Protein AF-A0A383CSM1-F1 (afdb_monomer)

Organism: NCBI:txid408172

Secondary structure (DSSP, 8-state):
---PSS---EEEE-TTT--EEEEE-------SGGGG-SSPPPHHHHHHHGGGGGG--STTS----SSS--GGGS---EE-TTSSEEEEEE-TTSS-EEEEEE--

Sequence (104 aa):
CDTVHPDIGLRLVDVETGNHVHICYPKSSCGGSQWEKDRYALAKDWAAAQKDRDRSLSWMEMKVDTVYGPQWSHPHPSFSPDEKMVVYTSDVSGHPQVYVAVIP

Nearest PDB structures (foldseek):
  3c5m-assembly2_B  TM=7.549E-01  e=2.006E-02  Vibrio parahaemolyticus RIMD 2210633
  3c5m-assembly3_C  TM=7.036E-01  e=1.760E-02  Vibrio parahaemolyticus RIMD 2210633
  1txd-assembly1_A  TM=5.109E-01  e=1.723E+00  Homo sapiens
  5c8q-assembly1_B  TM=4.262E-01  e=2.097E+00  Pyricularia oryzae

Foldseek 3Di:
DAAAPPQPADWDADPPPRDIDHFDRLQQPQQAPQRNDRDDDDPVLVVVQVVPQVPDPDPPDDRAHRHRGHPLSHFPWDADPVRQKIWTWHCNVVGIDIDMTGDD

InterPro domains:
  IPR015943 WD40/YVTN repeat-like-containing domain superfamily [G3DSA:2.130.10.10] (3-104)
  IPR027946 Oligogalacturonate lyase domain [PF14583] (58-104)

Radius of gyration: 15.99 Å; Cα contacts (8 Å, |Δi|>4): 172; chains: 1; bounding box: 36×30×44 Å

pLDDT: mean 87.09, std 12.21, range [47.19, 98.25]

Mean predicted aligned error: 5.59 Å

Solvent-accessible surface area (backbone atoms only — not comparable to full-atom values): 6319 Å² total; per-residue (Å²): 130,80,68,55,46,72,87,68,41,44,63,52,67,42,85,90,80,66,49,71,46,78,54,48,70,63,63,36,73,30,68,17,70,42,63,83,37,84,59,81,87,48,75,68,51,53,61,60,41,50,75,66,62,79,73,64,91,45,93,84,54,77,82,67,44,45,42,72,16,41,75,68,23,40,32,75,73,44,71,42,98,83,66,50,32,35,40,30,30,20,24,64,84,80,48,67,43,83,47,76,45,62,54,130

Structure (mmCIF, N/CA/C/O backbone):
data_AF-A0A383CSM1-F1
#
_entry.id   AF-A0A383CSM1-F1
#
loop_
_atom_site.group_PDB
_atom_site.id
_atom_site.type_symbol
_atom_site.label_atom_id
_atom_site.label_alt_id
_atom_site.label_comp_id
_atom_site.label_asym_id
_atom_site.label_entity_id
_atom_site.label_seq_id
_atom_site.pdbx_PDB_ins_code
_atom_site.Cartn_x
_atom_site.Cartn_y
_atom_site.Cartn_z
_atom_site.occupancy
_atom_site.B_iso_or_equiv
_atom_site.auth_seq_id
_atom_site.auth_comp_id
_atom_site.auth_asym_id
_atom_site.auth_atom_id
_atom_site.pdbx_PDB_model_num
ATOM 1 N N . CYS A 1 1 ? 9.072 -0.267 3.713 1.00 47.19 1 CYS A N 1
ATOM 2 C CA . CYS A 1 1 ? 8.736 -1.207 2.624 1.00 47.19 1 CYS A CA 1
ATOM 3 C C . CYS A 1 1 ? 7.314 -1.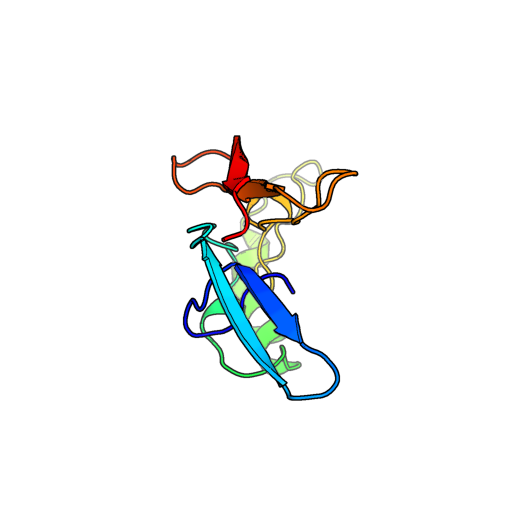621 2.908 1.00 47.19 1 CYS A C 1
ATOM 5 O O . CYS A 1 1 ? 7.108 -2.313 3.899 1.00 47.19 1 CYS A O 1
ATOM 7 N N . ASP A 1 2 ? 6.351 -1.096 2.161 1.00 60.75 2 ASP A N 1
ATOM 8 C CA . ASP A 1 2 ? 5.014 -0.928 2.739 1.00 60.75 2 ASP A CA 1
ATOM 9 C C . ASP A 1 2 ? 4.061 -2.095 2.433 1.00 60.75 2 ASP A C 1
ATOM 11 O O . ASP A 1 2 ? 2.982 -2.163 3.014 1.00 60.75 2 ASP A O 1
ATOM 15 N N . THR A 1 3 ? 4.479 -3.052 1.596 1.00 64.31 3 THR A N 1
ATOM 16 C CA . THR A 1 3 ? 3.814 -4.350 1.372 1.00 64.31 3 THR A CA 1
ATOM 17 C C . THR A 1 3 ? 4.851 -5.478 1.211 1.00 64.31 3 THR A C 1
ATOM 19 O O . THR A 1 3 ? 6.027 -5.223 0.942 1.00 64.31 3 THR A O 1
ATOM 22 N N . VAL A 1 4 ? 4.450 -6.738 1.437 1.00 72.25 4 VAL A N 1
ATOM 23 C CA . VAL A 1 4 ? 5.298 -7.943 1.255 1.00 72.25 4 VAL A CA 1
ATOM 24 C C . VAL A 1 4 ? 4.908 -8.667 -0.038 1.00 72.25 4 VAL A C 1
ATOM 26 O O . VAL A 1 4 ? 3.817 -8.437 -0.543 1.00 72.25 4 VAL A O 1
ATOM 29 N N . HIS A 1 5 ? 5.769 -9.540 -0.573 1.00 82.75 5 HIS A N 1
ATOM 30 C CA . HIS A 1 5 ? 5.387 -10.490 -1.623 1.00 82.75 5 HIS A CA 1
ATOM 31 C C . HIS A 1 5 ? 5.018 -11.852 -1.001 1.00 82.75 5 HIS A C 1
ATOM 33 O O . HIS A 1 5 ? 5.846 -12.411 -0.277 1.00 82.75 5 HIS A O 1
ATOM 39 N N . PRO A 1 6 ? 3.838 -12.429 -1.288 1.00 86.62 6 PRO A N 1
ATOM 40 C CA . PRO A 1 6 ? 2.739 -11.843 -2.059 1.00 86.62 6 PRO A CA 1
ATOM 41 C C . PRO A 1 6 ? 2.046 -10.692 -1.312 1.00 86.62 6 PRO A C 1
ATOM 43 O O . PRO A 1 6 ? 2.136 -10.624 -0.094 1.00 86.62 6 PRO A O 1
ATOM 46 N N . ASP A 1 7 ? 1.298 -9.867 -2.052 1.00 86.12 7 ASP A N 1
ATOM 47 C CA . ASP A 1 7 ? 0.281 -8.914 -1.568 1.00 86.12 7 ASP A CA 1
ATOM 48 C C . ASP A 1 7 ? -0.470 -9.381 -0.303 1.00 86.12 7 ASP A C 1
ATOM 50 O O . ASP A 1 7 ? -1.426 -10.138 -0.472 1.00 86.12 7 ASP A O 1
ATOM 54 N N . ILE A 1 8 ? -0.093 -9.004 0.929 1.00 89.25 8 ILE A N 1
ATOM 55 C CA . ILE A 1 8 ? -0.847 -9.397 2.146 1.00 89.25 8 ILE A CA 1
ATOM 56 C C . ILE A 1 8 ? -1.570 -8.250 2.862 1.00 89.25 8 ILE A C 1
ATOM 58 O O . ILE A 1 8 ? -2.119 -8.455 3.949 1.00 89.25 8 ILE A O 1
ATOM 62 N N . GLY A 1 9 ? -1.597 -7.072 2.244 1.00 91.94 9 GLY A N 1
ATOM 63 C CA . GLY A 1 9 ? -2.336 -5.903 2.692 1.00 91.94 9 GLY A CA 1
ATOM 64 C C . GLY A 1 9 ? -1.708 -5.175 3.879 1.00 91.94 9 GLY A C 1
ATOM 65 O O . GLY A 1 9 ? -0.662 -5.552 4.416 1.00 91.94 9 GLY A O 1
ATOM 66 N N . LEU A 1 10 ? -2.393 -4.114 4.307 1.00 93.00 10 LEU A N 1
ATOM 67 C CA . LEU A 1 10 ? -2.112 -3.449 5.574 1.00 93.00 10 LEU A CA 1
ATOM 68 C C . LEU A 1 10 ? -2.630 -4.326 6.707 1.00 93.00 10 LEU A C 1
ATOM 70 O O . LEU A 1 10 ? -3.788 -4.757 6.703 1.00 93.00 10 LEU A O 1
ATOM 74 N N . ARG A 1 11 ? -1.765 -4.584 7.686 1.00 93.44 11 ARG A N 1
ATOM 75 C CA . ARG A 1 11 ? -2.071 -5.451 8.822 1.00 93.44 11 ARG A CA 1
ATOM 76 C C . ARG A 1 11 ? -1.748 -4.754 10.129 1.00 93.44 11 ARG A C 1
ATOM 78 O O . ARG A 1 11 ? -0.715 -4.098 10.242 1.00 93.44 11 ARG A O 1
ATOM 85 N N . LEU A 1 12 ? -2.612 -4.954 11.115 1.00 93.56 12 LEU A N 1
ATOM 86 C CA . LEU A 1 12 ? -2.293 -4.675 12.506 1.00 93.56 12 LEU A CA 1
ATOM 87 C C . LEU A 1 12 ? -1.587 -5.908 13.066 1.00 93.56 12 LEU A C 1
ATOM 89 O O . LEU A 1 12 ? -2.110 -7.013 12.927 1.00 93.56 12 LEU A O 1
ATOM 93 N N . VAL A 1 13 ? -0.403 -5.733 13.646 1.00 93.31 13 VAL A N 1
ATOM 94 C CA . VAL A 1 13 ? 0.394 -6.828 14.210 1.00 93.31 13 VAL A CA 1
ATOM 95 C C . VAL A 1 13 ? 0.522 -6.608 15.707 1.00 93.31 13 VAL A C 1
ATOM 97 O O . VAL A 1 13 ? 1.044 -5.585 16.146 1.00 93.31 13 VAL A O 1
ATOM 100 N N . ASP A 1 14 ? 0.062 -7.583 16.478 1.00 94.75 14 ASP A N 1
ATOM 101 C CA . ASP A 1 14 ? 0.349 -7.673 17.899 1.00 94.75 14 ASP A CA 1
ATOM 102 C C . ASP A 1 14 ? 1.813 -8.099 18.073 1.00 94.75 14 ASP A C 1
ATOM 104 O O . ASP A 1 14 ? 2.226 -9.17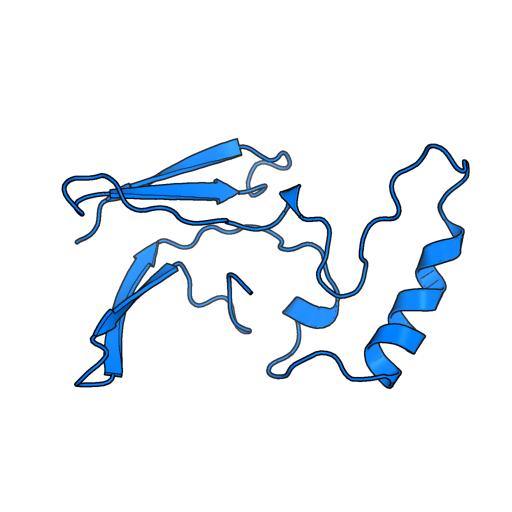0 17.625 1.00 94.75 14 ASP A O 1
ATOM 108 N N . VAL A 1 15 ? 2.620 -7.224 18.673 1.00 95.06 15 VAL A N 1
ATOM 109 C CA . VAL A 1 15 ? 4.078 -7.406 18.752 1.00 95.06 15 VAL A CA 1
ATOM 110 C C . VAL A 1 15 ? 4.467 -8.545 19.695 1.00 95.06 15 VAL A C 1
ATOM 112 O O . VAL A 1 15 ? 5.485 -9.197 19.471 1.00 95.06 15 VAL A O 1
ATOM 115 N N . GLU A 1 16 ? 3.678 -8.794 20.739 1.00 97.00 16 GLU A N 1
ATOM 116 C CA . GLU A 1 16 ? 3.988 -9.801 21.755 1.00 97.00 16 GLU A CA 1
ATOM 117 C C . GLU A 1 16 ? 3.707 -11.219 21.245 1.00 97.00 16 GLU A C 1
ATOM 119 O O . GLU A 1 16 ? 4.525 -12.126 21.400 1.00 97.00 16 GLU A O 1
ATOM 124 N N . THR A 1 17 ? 2.555 -11.404 20.607 1.00 97.12 17 THR A N 1
ATOM 125 C CA . THR A 1 17 ? 2.060 -12.713 20.166 1.00 97.12 17 THR A CA 1
ATOM 126 C C . THR A 1 17 ? 2.377 -13.018 18.704 1.00 97.12 17 THR A C 1
ATOM 128 O O . THR A 1 17 ? 2.335 -14.179 18.297 1.00 97.12 17 THR A O 1
ATOM 131 N N . GLY A 1 18 ? 2.662 -11.996 17.891 1.00 95.56 18 GLY A N 1
ATOM 132 C CA . GLY A 1 18 ? 2.798 -12.116 16.437 1.00 95.56 18 GLY A CA 1
ATOM 133 C C . GLY A 1 18 ? 1.465 -12.307 15.701 1.00 95.56 18 GLY A C 1
ATOM 134 O O . GLY A 1 18 ? 1.454 -12.484 14.475 1.00 95.56 18 GLY A O 1
ATOM 135 N N . ASN A 1 19 ? 0.339 -12.271 16.422 1.00 95.50 19 ASN A N 1
ATOM 136 C CA . ASN A 1 19 ? -0.987 -12.307 15.819 1.00 95.50 19 ASN A CA 1
ATOM 137 C C . ASN A 1 19 ? -1.181 -11.086 14.922 1.00 95.50 19 ASN A C 1
ATOM 139 O O . ASN A 1 19 ? -0.696 -9.994 15.215 1.00 95.50 19 ASN A O 1
ATOM 143 N N . HIS A 1 20 ? -1.907 -11.260 13.822 1.00 93.06 20 HIS A N 1
ATOM 144 C CA . HIS A 1 20 ? -2.157 -10.167 12.898 1.00 93.06 20 HIS A CA 1
ATOM 145 C C . HIS A 1 20 ? -3.583 -10.166 12.370 1.00 93.06 20 HIS A C 1
ATOM 147 O O . HIS A 1 20 ? -4.150 -11.212 12.054 1.00 93.06 20 HIS A O 1
ATOM 153 N N . VAL A 1 21 ? -4.131 -8.961 12.235 1.00 93.75 21 VAL A N 1
ATOM 154 C CA . VAL A 1 21 ? -5.458 -8.707 11.674 1.00 93.75 21 VAL A CA 1
ATOM 155 C C . VAL A 1 21 ? -5.303 -7.927 10.379 1.00 93.75 21 VAL A C 1
ATOM 157 O O . VAL A 1 21 ? -4.515 -6.986 10.284 1.00 93.75 21 VAL A O 1
ATOM 160 N N . HIS A 1 22 ? -6.048 -8.339 9.360 1.00 93.00 22 HIS A N 1
ATOM 161 C CA . HIS A 1 22 ? -6.064 -7.671 8.070 1.00 93.00 22 HIS A CA 1
ATOM 162 C C . HIS A 1 22 ? -6.963 -6.428 8.119 1.00 93.00 22 HIS A C 1
ATOM 164 O O . HIS A 1 22 ? -8.136 -6.539 8.469 1.00 93.00 22 HIS A O 1
ATOM 170 N N . ILE A 1 23 ? -6.424 -5.266 7.737 1.00 95.25 23 ILE A N 1
ATOM 171 C CA . ILE A 1 23 ? -7.172 -4.002 7.665 1.00 95.25 23 ILE A CA 1
ATOM 172 C C . ILE A 1 23 ? -7.779 -3.858 6.265 1.00 95.25 23 ILE A C 1
ATOM 174 O O . ILE A 1 23 ? -8.996 -3.839 6.098 1.00 95.25 23 ILE A O 1
ATOM 178 N N . CYS A 1 24 ? -6.937 -3.791 5.231 1.00 95.12 24 CYS A N 1
ATOM 179 C CA . CYS A 1 24 ? -7.363 -3.693 3.835 1.00 95.12 24 CYS A CA 1
ATOM 180 C C . CYS A 1 24 ? -6.226 -4.066 2.869 1.00 95.12 24 CYS A C 1
ATOM 182 O O . CYS A 1 24 ? -5.059 -4.110 3.253 1.00 95.12 24 CYS A O 1
ATOM 184 N N . TYR A 1 25 ? -6.570 -4.263 1.592 1.00 94.75 25 TYR A N 1
ATOM 185 C CA . TYR A 1 25 ? -5.600 -4.332 0.498 1.00 94.75 25 TYR A CA 1
ATOM 186 C C . TYR A 1 25 ? -5.474 -2.953 -0.156 1.00 94.75 25 TYR A C 1
ATOM 188 O O . TYR A 1 25 ? -6.440 -2.528 -0.799 1.00 94.75 25 TYR A O 1
ATOM 196 N N . PRO A 1 26 ? -4.316 -2.270 -0.062 1.00 93.12 26 PRO A N 1
ATOM 197 C CA . PRO A 1 26 ? -4.120 -0.982 -0.722 1.00 93.12 26 PRO A CA 1
ATOM 198 C C . PRO A 1 26 ? -4.233 -1.069 -2.239 1.00 93.12 26 PRO A C 1
ATOM 200 O O . PRO A 1 26 ? -4.629 -0.101 -2.885 1.00 93.12 26 PRO A O 1
ATOM 203 N N . LYS A 1 27 ? -3.873 -2.233 -2.806 1.00 93.31 27 LYS A N 1
ATOM 204 C CA . LYS A 1 27 ? -3.761 -2.465 -4.254 1.00 93.31 27 LYS A CA 1
ATOM 205 C C . LYS A 1 27 ? -2.835 -1.459 -4.949 1.00 93.31 27 LYS A C 1
ATOM 207 O O . LYS A 1 27 ? -2.987 -1.210 -6.142 1.00 93.31 27 LYS A O 1
ATOM 212 N N . SER A 1 28 ? -1.904 -0.877 -4.197 1.00 92.81 28 SER A N 1
ATOM 213 C CA . SER A 1 28 ? -0.882 0.006 -4.736 1.00 92.81 28 SER A CA 1
ATOM 214 C C . SER A 1 28 ? 0.088 -0.831 -5.561 1.00 92.81 28 SER A C 1
ATOM 216 O O . SER A 1 28 ? 0.536 -1.890 -5.117 1.00 92.81 28 SER A O 1
ATOM 218 N N . SER A 1 29 ? 0.412 -0.372 -6.764 1.00 91.25 29 SER A N 1
ATOM 219 C CA . SER A 1 29 ? 1.252 -1.114 -7.701 1.00 91.25 29 SER A CA 1
ATOM 220 C C . SER A 1 29 ? 2.666 -1.322 -7.166 1.00 91.25 29 SER A C 1
ATOM 222 O O . SER A 1 29 ? 3.338 -2.276 -7.556 1.00 91.25 29 SER A O 1
ATOM 224 N N . CYS A 1 30 ? 3.127 -0.412 -6.300 1.00 89.44 30 CYS A N 1
ATOM 225 C CA . CYS A 1 30 ? 4.478 -0.310 -5.760 1.00 89.44 30 CYS A CA 1
ATOM 226 C C . CYS A 1 30 ? 5.592 -0.142 -6.827 1.00 89.44 30 CYS A C 1
ATOM 228 O O . CYS A 1 30 ? 6.695 0.286 -6.495 1.00 89.44 30 CYS A O 1
ATOM 230 N N . GLY A 1 31 ? 5.315 -0.427 -8.107 1.00 85.12 31 GLY A N 1
ATOM 231 C CA . GLY A 1 31 ? 6.009 0.004 -9.327 1.00 85.12 31 GLY A CA 1
ATOM 232 C C . GLY A 1 31 ? 7.424 -0.536 -9.581 1.00 85.12 31 GLY A C 1
ATOM 233 O O . GLY A 1 31 ? 7.963 -0.338 -10.666 1.00 85.12 31 GLY A O 1
ATOM 234 N N . GLY A 1 32 ? 8.050 -1.185 -8.602 1.00 87.31 32 GLY A N 1
ATOM 235 C CA . GLY A 1 32 ? 9.422 -1.698 -8.664 1.00 87.31 32 GLY A CA 1
ATOM 236 C C . GLY A 1 32 ? 9.549 -3.208 -8.885 1.00 87.31 32 GLY A C 1
ATOM 237 O O . GLY A 1 32 ? 8.772 -4.003 -8.362 1.00 87.31 32 GLY A O 1
ATOM 238 N N . SER A 1 33 ? 10.609 -3.623 -9.581 1.00 88.62 33 SER A N 1
ATOM 239 C CA . SER A 1 33 ? 10.938 -5.044 -9.811 1.00 88.62 33 SER A CA 1
ATOM 240 C C . SER A 1 33 ? 11.196 -5.852 -8.529 1.00 88.62 33 SER A C 1
ATOM 242 O O . SER A 1 33 ? 11.216 -7.085 -8.551 1.00 88.62 33 SER A O 1
ATOM 244 N N . GLN A 1 34 ? 11.441 -5.180 -7.402 1.00 89.19 34 GLN A N 1
ATOM 245 C CA . GLN A 1 34 ? 11.680 -5.834 -6.124 1.00 89.19 34 GLN A CA 1
ATOM 246 C C . GLN A 1 34 ? 10.397 -6.363 -5.470 1.00 89.19 34 GLN A C 1
ATOM 248 O O . GLN A 1 34 ? 10.485 -7.299 -4.680 1.00 89.19 34 GLN A O 1
ATOM 253 N N . TRP A 1 35 ? 9.223 -5.826 -5.815 1.00 86.62 35 TRP A N 1
ATOM 254 C CA . TRP A 1 35 ? 7.943 -6.223 -5.203 1.00 86.62 35 TRP A CA 1
ATOM 255 C C . TRP A 1 35 ? 7.432 -7.594 -5.660 1.00 86.62 35 TRP A C 1
ATOM 257 O O . TRP A 1 35 ? 6.497 -8.144 -5.084 1.00 86.62 35 TRP A O 1
ATOM 267 N N . GLU A 1 36 ? 8.078 -8.187 -6.660 1.00 86.25 36 GLU A N 1
ATOM 268 C CA . GLU A 1 36 ? 7.821 -9.554 -7.123 1.00 86.25 36 GLU A CA 1
ATOM 269 C C . GLU A 1 36 ? 8.674 -10.602 -6.383 1.00 86.25 36 GLU A C 1
ATOM 271 O O . GLU A 1 36 ? 8.709 -11.767 -6.774 1.00 86.25 36 GLU A O 1
ATOM 276 N N . LYS A 1 37 ? 9.428 -10.195 -5.351 1.00 88.50 37 LYS A N 1
ATOM 277 C CA . LYS A 1 37 ? 10.413 -11.046 -4.669 1.00 88.50 37 LYS A CA 1
ATOM 278 C C . LYS A 1 37 ? 10.150 -11.093 -3.167 1.00 88.50 37 LYS A C 1
ATOM 280 O O . LYS A 1 37 ? 9.840 -10.090 -2.537 1.00 88.50 37 LYS A O 1
ATOM 285 N N . ASP A 1 38 ? 10.380 -12.259 -2.581 1.00 89.25 38 ASP A N 1
ATOM 286 C CA . ASP A 1 38 ? 10.240 -12.578 -1.152 1.00 89.25 38 ASP A CA 1
ATOM 287 C C . ASP A 1 38 ? 11.475 -12.207 -0.303 1.00 89.25 38 ASP A C 1
ATOM 289 O O . ASP A 1 38 ? 11.605 -12.592 0.859 1.00 89.25 38 ASP A O 1
ATOM 293 N N . ARG A 1 39 ? 12.411 -11.453 -0.881 1.00 89.12 39 ARG A N 1
ATOM 294 C CA . ARG A 1 39 ? 13.679 -11.053 -0.260 1.00 89.12 39 ARG A CA 1
ATOM 295 C C . ARG A 1 39 ? 13.978 -9.591 -0.549 1.00 89.12 39 ARG A C 1
ATOM 297 O O . ARG A 1 39 ? 13.368 -8.992 -1.424 1.00 89.12 39 ARG A O 1
ATOM 304 N N . TYR A 1 40 ? 14.969 -9.025 0.129 1.00 88.62 40 TYR A N 1
ATOM 305 C CA . TYR A 1 40 ? 15.483 -7.686 -0.172 1.00 88.62 40 TYR A CA 1
ATOM 306 C C . TYR A 1 40 ? 16.304 -7.656 -1.477 1.00 88.62 40 TYR A C 1
ATOM 308 O O . TYR A 1 40 ? 16.737 -8.699 -1.991 1.00 88.62 40 TYR A O 1
ATOM 316 N N . ALA A 1 41 ? 16.523 -6.451 -2.015 1.00 90.31 41 A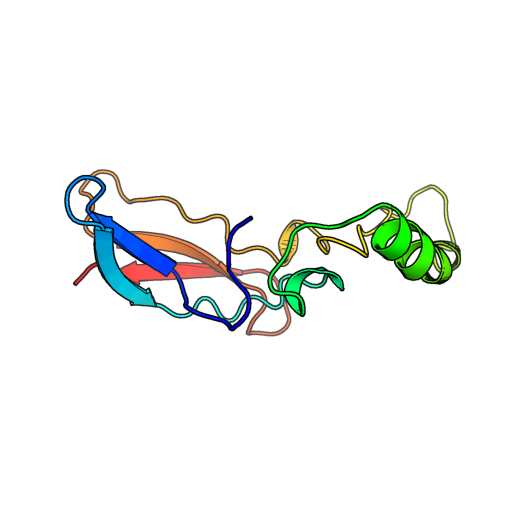LA A N 1
ATOM 317 C CA . ALA A 1 41 ? 17.308 -6.245 -3.230 1.00 90.31 41 ALA A CA 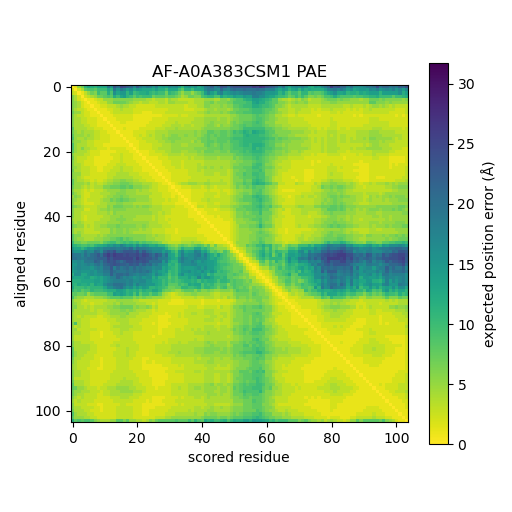1
ATOM 318 C C . ALA A 1 41 ? 18.802 -6.524 -2.991 1.00 90.31 41 ALA A C 1
ATOM 320 O O . ALA A 1 41 ? 19.427 -5.939 -2.108 1.00 90.31 41 ALA A O 1
ATOM 321 N N . LEU A 1 42 ? 19.389 -7.386 -3.819 1.00 93.19 42 LEU A N 1
ATOM 322 C CA . LEU A 1 42 ? 20.822 -7.677 -3.865 1.00 93.19 42 LEU A CA 1
ATOM 323 C C . LEU A 1 42 ? 21.476 -6.899 -5.013 1.00 93.19 42 LEU A C 1
ATOM 325 O O . LEU A 1 42 ? 20.800 -6.438 -5.929 1.00 93.19 42 LEU A O 1
ATOM 329 N N . ALA A 1 43 ? 22.810 -6.815 -5.026 1.00 91.75 43 ALA A N 1
ATOM 330 C CA . ALA A 1 43 ? 23.563 -6.108 -6.072 1.00 91.75 43 ALA A CA 1
ATOM 331 C C . ALA A 1 43 ? 23.172 -6.526 -7.506 1.00 91.75 43 ALA A C 1
ATOM 333 O O . ALA A 1 43 ? 23.090 -5.691 -8.402 1.00 91.75 43 ALA A O 1
ATOM 334 N N . LYS A 1 44 ? 22.859 -7.812 -7.714 1.00 91.81 44 LYS A N 1
ATOM 335 C CA . LYS A 1 44 ? 22.385 -8.334 -9.006 1.00 91.81 44 LYS A CA 1
ATOM 336 C C . LYS A 1 44 ? 21.027 -7.771 -9.440 1.00 91.81 44 LYS A C 1
ATOM 338 O O . LYS A 1 44 ? 20.799 -7.630 -10.635 1.00 91.81 44 LYS A O 1
ATOM 343 N N . ASP A 1 45 ? 20.138 -7.459 -8.497 1.00 91.31 45 ASP A N 1
ATOM 344 C CA . ASP A 1 45 ? 18.818 -6.896 -8.799 1.00 91.31 45 ASP A CA 1
ATOM 345 C C . ASP A 1 45 ? 18.959 -5.443 -9.244 1.00 91.31 45 ASP A C 1
ATOM 347 O O . ASP A 1 45 ? 18.387 -5.056 -10.258 1.00 91.31 45 ASP A O 1
ATOM 351 N N . TRP A 1 46 ? 19.818 -4.682 -8.560 1.00 87.75 46 TRP A N 1
ATOM 352 C CA . TRP A 1 46 ? 20.189 -3.330 -8.975 1.00 87.75 46 TRP A CA 1
ATOM 353 C C 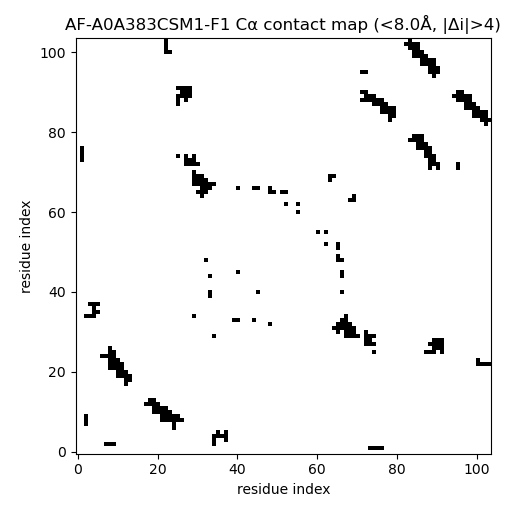. TRP A 1 46 ? 20.827 -3.311 -10.363 1.00 87.75 46 TRP A C 1
ATOM 355 O O . TRP A 1 46 ? 20.433 -2.502 -11.197 1.00 87.75 46 TRP A O 1
ATOM 365 N N . ALA A 1 47 ? 21.759 -4.230 -10.637 1.00 87.94 47 ALA A N 1
ATOM 366 C CA . ALA A 1 47 ? 22.393 -4.347 -11.950 1.00 87.94 47 ALA A CA 1
ATOM 367 C C . ALA A 1 47 ? 21.388 -4.711 -13.059 1.00 87.94 47 ALA A C 1
ATOM 369 O O . ALA A 1 47 ? 21.482 -4.195 -14.172 1.00 87.94 47 ALA A O 1
ATOM 370 N N . ALA A 1 48 ? 20.412 -5.578 -12.766 1.00 85.88 48 ALA A N 1
ATOM 371 C CA . ALA A 1 48 ? 19.354 -5.931 -13.710 1.00 85.88 48 ALA A CA 1
ATOM 372 C C . ALA A 1 48 ? 18.421 -4.742 -13.995 1.00 85.88 48 ALA A C 1
ATOM 374 O O . ALA A 1 48 ? 18.143 -4.456 -15.158 1.00 85.88 48 ALA A O 1
ATOM 375 N N . ALA A 1 49 ? 18.007 -4.017 -12.953 1.00 80.25 49 ALA A N 1
ATOM 376 C CA . ALA A 1 49 ? 17.119 -2.859 -13.048 1.00 80.25 49 ALA A CA 1
ATOM 377 C C . ALA A 1 49 ? 17.794 -1.611 -13.654 1.00 80.25 49 ALA A C 1
ATOM 379 O O . ALA A 1 49 ? 17.119 -0.685 -14.105 1.00 80.25 49 ALA A O 1
ATOM 380 N N . GLN A 1 50 ? 19.133 -1.584 -13.698 1.00 70.81 50 GLN A N 1
ATOM 381 C CA . GLN A 1 50 ? 19.916 -0.508 -14.307 1.00 70.81 50 GLN A CA 1
ATOM 382 C C . GLN A 1 50 ? 19.736 -0.423 -15.828 1.00 70.81 50 GLN A C 1
ATOM 384 O O . GLN A 1 50 ? 19.924 0.653 -16.388 1.00 70.81 50 GLN A O 1
ATOM 389 N N . LYS A 1 51 ? 19.349 -1.523 -16.489 1.00 63.53 51 LYS A N 1
ATOM 390 C CA . LYS A 1 51 ? 19.146 -1.568 -17.947 1.00 63.53 51 LYS A CA 1
ATOM 391 C C . L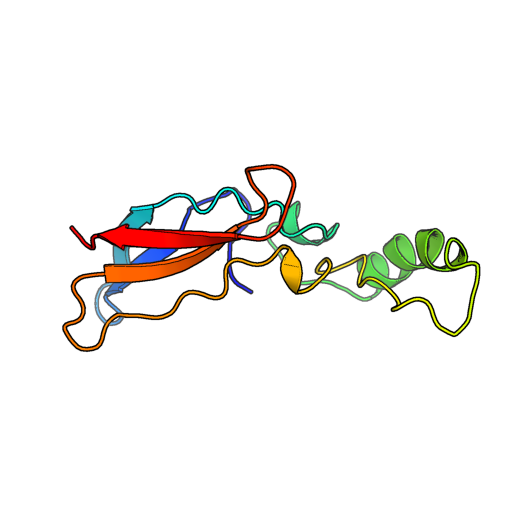YS A 1 51 ? 18.003 -0.667 -18.432 1.00 63.53 51 LYS A C 1
ATOM 393 O O . LYS A 1 51 ? 18.040 -0.237 -19.577 1.00 63.53 51 LYS A O 1
ATOM 398 N N . ASP A 1 52 ? 17.052 -0.330 -17.559 1.00 59.69 52 ASP A N 1
ATOM 399 C CA . ASP A 1 52 ? 15.925 0.561 -17.873 1.00 59.69 52 ASP A CA 1
ATOM 400 C C . ASP A 1 52 ? 16.195 2.045 -17.554 1.00 59.69 52 ASP A C 1
ATOM 402 O O . ASP A 1 52 ? 15.373 2.907 -17.871 1.00 59.69 52 ASP A O 1
ATOM 406 N N . ARG A 1 53 ? 17.349 2.382 -16.951 1.00 55.75 53 ARG A N 1
ATOM 407 C CA . ARG A 1 53 ? 17.685 3.769 -16.563 1.00 55.75 53 ARG A CA 1
ATOM 408 C C . ARG A 1 53 ? 17.887 4.721 -17.741 1.00 55.75 53 ARG A C 1
ATOM 410 O O . ARG A 1 53 ? 17.702 5.923 -17.564 1.00 55.75 53 ARG A O 1
ATOM 417 N N . ASP A 1 54 ? 18.242 4.207 -18.913 1.00 56.44 54 ASP A N 1
ATOM 418 C CA . ASP A 1 54 ? 18.582 5.026 -20.086 1.00 56.44 54 ASP A CA 1
ATOM 419 C C . ASP A 1 54 ? 17.352 5.564 -20.838 1.00 56.44 54 ASP A C 1
ATOM 421 O O . ASP A 1 54 ? 17.487 6.227 -21.863 1.00 56.44 54 ASP A O 1
ATOM 425 N N . ARG A 1 55 ? 16.133 5.324 -20.336 1.00 60.81 55 ARG A N 1
ATOM 426 C CA . ARG A 1 55 ? 14.902 5.881 -20.923 1.00 60.81 55 ARG A CA 1
ATOM 427 C C . ARG A 1 55 ? 14.641 7.346 -20.586 1.00 60.81 55 ARG A C 1
ATOM 429 O O . ARG A 1 55 ? 13.734 7.925 -21.177 1.00 60.81 55 ARG A O 1
ATOM 436 N N . SER A 1 56 ? 15.388 7.929 -19.652 1.00 63.66 56 SER A N 1
ATOM 437 C CA . SER A 1 56 ? 15.197 9.326 -19.283 1.00 63.66 56 SER A CA 1
ATOM 438 C C . SER A 1 56 ? 15.849 10.247 -20.318 1.00 63.66 56 SER A C 1
ATOM 440 O O . SER A 1 56 ? 17.065 10.221 -20.506 1.00 63.66 56 SER A O 1
ATOM 442 N N . LEU A 1 57 ? 15.036 11.043 -21.014 1.00 67.56 57 LEU A N 1
ATOM 443 C CA . LEU A 1 57 ? 15.452 11.877 -22.147 1.00 67.56 57 LEU A CA 1
ATOM 444 C C . LEU A 1 57 ? 15.954 13.265 -21.715 1.00 67.56 57 LEU A C 1
ATOM 446 O O . LEU A 1 57 ? 16.421 14.040 -22.552 1.00 67.56 57 LEU A O 1
ATOM 450 N N . SER A 1 58 ? 15.865 13.601 -20.424 1.00 68.81 58 SER A N 1
ATOM 451 C CA . SER A 1 58 ? 16.276 14.897 -19.882 1.00 68.81 58 SER A CA 1
ATOM 452 C C . SER A 1 58 ? 16.810 14.775 -18.460 1.00 68.81 58 SER A C 1
ATOM 454 O O . SER A 1 58 ? 16.282 14.037 -17.640 1.00 68.81 58 SER A O 1
ATOM 456 N N . TRP A 1 59 ? 17.812 15.585 -18.121 1.00 55.78 59 TRP A N 1
ATOM 457 C CA . TRP A 1 59 ? 18.313 15.704 -16.747 1.00 55.78 59 TRP A CA 1
ATOM 458 C C . TRP A 1 59 ? 17.269 16.268 -15.765 1.00 55.78 59 TRP A C 1
ATOM 460 O O . TRP A 1 59 ? 17.450 16.143 -14.556 1.00 55.78 59 TR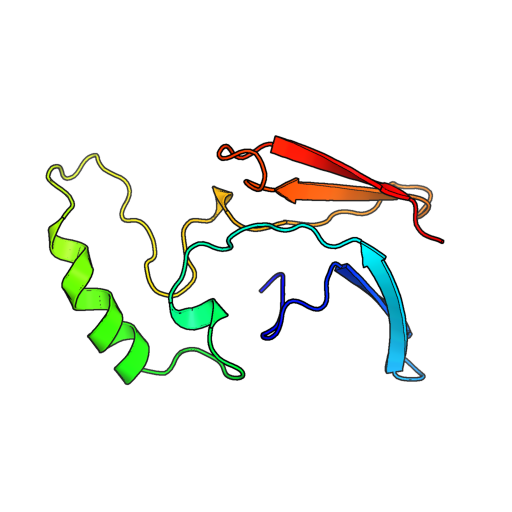P A O 1
ATOM 470 N N . MET A 1 60 ? 16.202 16.896 -16.277 1.00 61.44 60 MET A N 1
ATOM 471 C CA . MET A 1 60 ? 15.072 17.391 -15.482 1.00 61.44 60 MET A CA 1
ATOM 472 C C . MET A 1 60 ? 14.062 16.294 -15.129 1.00 61.44 60 MET A C 1
ATOM 474 O O . MET A 1 60 ? 13.221 16.500 -14.256 1.00 61.44 60 MET A O 1
ATOM 478 N N . GLU A 1 61 ? 14.098 15.147 -15.809 1.00 68.56 61 GLU A N 1
ATOM 479 C CA . GLU A 1 61 ? 13.227 14.031 -15.464 1.00 68.56 61 GLU A CA 1
ATOM 480 C C . GLU A 1 61 ? 13.728 13.370 -14.179 1.00 68.56 61 GLU A C 1
ATOM 482 O O . GLU A 1 61 ? 14.902 13.017 -14.029 1.00 68.56 61 GLU A 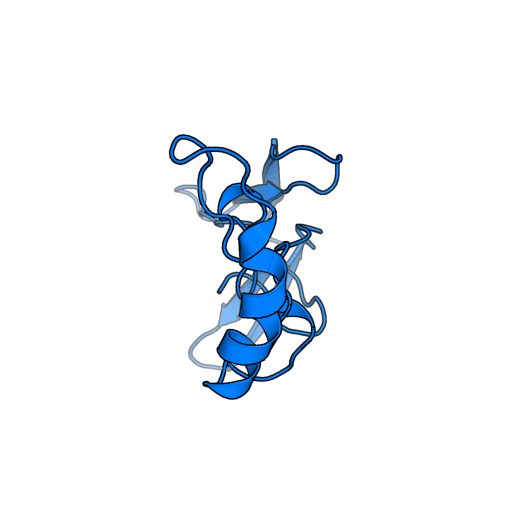O 1
ATOM 487 N N . MET A 1 62 ? 12.815 13.195 -13.226 1.00 65.50 62 MET A N 1
ATOM 488 C CA . MET A 1 62 ? 13.112 12.456 -12.009 1.00 65.50 62 MET A CA 1
ATOM 489 C C . MET A 1 62 ? 13.435 11.011 -12.371 1.00 65.50 62 MET A C 1
ATOM 491 O O . MET A 1 62 ? 12.603 10.303 -12.942 1.00 65.50 62 MET A O 1
ATOM 495 N N . LYS A 1 63 ? 14.635 10.554 -12.000 1.00 68.44 63 LYS A N 1
ATOM 496 C CA . LYS A 1 63 ? 14.999 9.142 -12.118 1.00 68.44 63 LYS A CA 1
ATOM 497 C C . LYS A 1 63 ? 14.048 8.322 -11.254 1.00 68.44 63 LYS A C 1
ATOM 499 O O . LYS A 1 63 ? 14.143 8.346 -10.029 1.00 68.44 63 LYS A O 1
ATOM 504 N N . VAL A 1 64 ? 13.143 7.604 -11.906 1.00 72.62 64 VAL A N 1
ATOM 505 C CA . VAL A 1 64 ? 12.276 6.625 -11.257 1.00 72.62 64 VAL A CA 1
ATOM 506 C C . VAL A 1 64 ? 13.155 5.499 -10.723 1.00 72.62 64 VAL A C 1
ATOM 508 O O . VAL A 1 64 ? 13.973 4.941 -11.457 1.00 72.62 64 VAL A O 1
ATOM 511 N N . ASP A 1 65 ? 13.015 5.177 -9.438 1.00 80.81 65 ASP A N 1
ATOM 512 C CA . ASP A 1 65 ? 13.596 3.953 -8.895 1.00 80.81 65 ASP A CA 1
ATOM 513 C C . ASP A 1 65 ? 12.878 2.762 -9.541 1.00 80.81 65 ASP A C 1
ATOM 515 O O . ASP A 1 65 ? 11.670 2.617 -9.405 1.00 80.81 65 ASP A O 1
ATOM 519 N N . THR A 1 66 ? 13.603 1.930 -10.283 1.00 85.69 66 THR A N 1
ATOM 520 C CA . THR A 1 66 ? 13.069 0.732 -10.951 1.00 85.69 66 THR A CA 1
ATOM 521 C C . THR A 1 66 ? 13.181 -0.529 -10.084 1.00 85.69 66 THR A C 1
ATOM 523 O O . THR A 1 66 ? 12.599 -1.571 -10.403 1.00 85.69 66 THR A O 1
ATOM 526 N N . VAL A 1 67 ? 13.913 -0.460 -8.967 1.00 89.31 67 VAL A N 1
ATOM 527 C CA . VAL A 1 67 ? 14.041 -1.554 -7.998 1.00 89.31 67 VAL A CA 1
ATOM 528 C C . VAL A 1 67 ? 12.896 -1.492 -7.004 1.00 89.31 67 VAL A C 1
ATOM 530 O O . VAL A 1 67 ? 12.072 -2.401 -6.998 1.00 89.31 67 VAL A O 1
ATOM 533 N N . TYR A 1 68 ? 12.790 -0.421 -6.218 1.00 88.06 68 TYR A N 1
ATOM 534 C CA . TYR A 1 68 ? 11.683 -0.258 -5.267 1.00 88.06 68 TYR A CA 1
ATOM 535 C C . TYR A 1 68 ? 10.504 0.522 -5.834 1.00 88.06 68 TYR A C 1
ATOM 537 O O . TYR A 1 68 ? 9.490 0.671 -5.160 1.00 88.06 68 TYR A O 1
ATOM 545 N N . GLY A 1 69 ? 10.591 0.979 -7.078 1.00 88.00 69 GLY A N 1
ATOM 546 C CA . GLY A 1 69 ? 9.510 1.722 -7.696 1.00 88.00 69 GLY A CA 1
ATOM 547 C C . GLY A 1 69 ? 9.452 3.173 -7.221 1.00 88.00 69 GLY A C 1
ATOM 548 O O . GLY A 1 69 ? 10.074 3.564 -6.227 1.00 88.00 69 GLY A O 1
ATOM 549 N N . PRO A 1 70 ? 8.690 4.008 -7.931 1.00 87.31 70 PRO A N 1
ATOM 550 C CA . PRO A 1 70 ? 8.525 5.396 -7.558 1.00 87.31 70 PRO A CA 1
ATOM 551 C C . PRO A 1 70 ? 7.730 5.554 -6.257 1.00 87.31 70 PRO A C 1
ATOM 553 O O . PRO A 1 70 ? 6.720 4.887 -6.047 1.00 87.31 70 PRO A O 1
ATOM 556 N N . GLN A 1 71 ? 8.121 6.524 -5.426 1.00 87.25 71 GLN A N 1
ATOM 557 C CA . GLN A 1 71 ? 7.513 6.770 -4.109 1.00 87.25 71 GLN A CA 1
ATOM 558 C C . GLN A 1 71 ? 5.998 7.012 -4.146 1.00 87.25 71 GLN A C 1
ATOM 560 O O . GLN A 1 71 ? 5.300 6.650 -3.205 1.00 87.25 71 GLN A O 1
ATOM 565 N N . TRP A 1 72 ? 5.470 7.593 -5.228 1.00 89.12 72 TRP A N 1
ATOM 566 C CA . TRP A 1 72 ? 4.031 7.853 -5.371 1.00 89.12 72 TRP A CA 1
ATOM 567 C C . TRP A 1 72 ? 3.193 6.590 -5.607 1.00 89.12 72 TRP A C 1
ATOM 569 O O . TRP A 1 72 ? 1.972 6.663 -5.553 1.00 89.12 72 TRP A O 1
ATOM 579 N N . SER A 1 73 ? 3.827 5.447 -5.875 1.00 90.31 73 SER A N 1
ATOM 580 C CA . SER A 1 73 ? 3.144 4.156 -6.019 1.00 90.31 73 SER A CA 1
ATOM 581 C C . SER A 1 73 ? 3.060 3.366 -4.707 1.00 90.31 73 SER A C 1
ATOM 583 O O . SER A 1 73 ? 2.525 2.260 -4.694 1.00 90.31 73 SER A O 1
ATOM 585 N N . HIS A 1 74 ? 3.615 3.888 -3.606 1.00 92.75 74 HIS A N 1
ATOM 586 C CA . HIS A 1 74 ? 3.659 3.201 -2.309 1.00 92.75 74 HIS A CA 1
ATOM 587 C C . HIS A 1 74 ? 2.488 3.639 -1.416 1.00 92.75 74 HIS A C 1
ATOM 589 O O . HIS A 1 74 ? 1.988 4.753 -1.587 1.00 92.75 74 HIS A O 1
ATOM 595 N N . PRO A 1 75 ? 2.026 2.790 -0.478 1.00 93.19 75 PRO A N 1
ATOM 596 C CA . PRO A 1 75 ? 0.869 3.107 0.349 1.00 93.19 75 PRO A CA 1
ATOM 597 C C . PRO A 1 75 ? 1.058 4.022 1.560 1.00 93.19 75 PRO A C 1
ATOM 599 O O . PRO A 1 75 ? 0.051 4.570 1.991 1.00 93.19 75 PRO A O 1
ATOM 602 N N . HIS A 1 76 ? 2.260 4.235 2.109 1.00 93.38 76 HIS A N 1
ATOM 603 C CA . HIS A 1 76 ? 2.519 5.244 3.163 1.00 93.38 76 HIS A CA 1
ATOM 604 C C . HIS A 1 76 ? 1.421 5.363 4.254 1.00 93.38 76 HIS A C 1
ATOM 606 O O . HIS A 1 76 ? 0.813 6.428 4.407 1.00 93.38 76 HIS A O 1
ATOM 612 N N . PRO A 1 77 ? 1.103 4.280 4.991 1.00 94.75 77 PRO A N 1
ATOM 613 C CA . PRO A 1 77 ? -0.014 4.273 5.930 1.00 94.75 77 PRO A CA 1
ATOM 614 C C . PRO A 1 77 ? 0.230 5.168 7.155 1.00 94.75 77 PRO A C 1
ATOM 616 O O . PRO A 1 77 ? 1.341 5.242 7.681 1.00 94.75 77 PRO A O 1
ATOM 619 N N . SER A 1 78 ? -0.830 5.794 7.667 1.00 96.56 78 SER A N 1
ATOM 620 C CA . SER A 1 78 ? -0.808 6.569 8.913 1.00 96.56 78 SER A CA 1
ATOM 621 C C . SER A 1 78 ? -2.119 6.412 9.689 1.00 96.56 78 SER A C 1
ATOM 623 O O . SER A 1 78 ? -3.200 6.436 9.100 1.00 96.56 78 SER A O 1
ATOM 625 N N . PHE A 1 79 ? -2.032 6.230 11.007 1.00 97.44 79 PHE A N 1
ATOM 626 C CA . PHE A 1 79 ? -3.197 6.054 11.879 1.00 97.44 79 PHE A CA 1
ATOM 627 C C . PHE A 1 79 ? -3.910 7.382 12.154 1.00 97.44 79 PHE A C 1
ATOM 629 O O . PHE A 1 79 ? -3.280 8.435 12.274 1.00 97.44 79 PHE A O 1
ATOM 636 N N . SER A 1 80 ? -5.233 7.328 12.311 1.00 97.88 80 SER A N 1
ATOM 637 C CA . SER A 1 80 ? -5.983 8.424 12.918 1.00 97.88 80 SER A CA 1
ATOM 638 C C . SER A 1 80 ? -5.606 8.580 14.401 1.00 97.88 80 SER A C 1
ATOM 640 O O . SER A 1 80 ? -5.230 7.597 15.039 1.00 97.88 80 SER A O 1
ATOM 642 N N . PRO A 1 81 ? -5.738 9.784 14.993 1.00 98.19 81 PRO A N 1
ATOM 643 C CA . PRO A 1 81 ? -5.400 10.005 16.404 1.00 98.19 81 PRO A CA 1
ATOM 644 C C . PRO A 1 81 ? -6.175 9.135 17.403 1.00 98.19 81 PRO A C 1
ATOM 646 O O . PRO A 1 81 ? -5.716 8.944 18.522 1.00 98.19 81 PRO A O 1
ATOM 649 N N . ASP A 1 82 ? -7.359 8.653 17.022 1.00 97.75 82 ASP A N 1
ATOM 650 C CA . ASP A 1 82 ? -8.197 7.762 17.829 1.00 97.75 82 ASP A CA 1
ATOM 651 C C . ASP A 1 82 ? -7.994 6.273 17.510 1.00 97.75 82 ASP A C 1
ATOM 653 O O . ASP A 1 82 ? -8.726 5.443 18.045 1.00 97.75 82 ASP A O 1
ATOM 657 N N . GLU A 1 83 ? -7.039 5.946 16.632 1.00 96.12 83 GLU A N 1
ATOM 658 C CA . GLU A 1 83 ? -6.655 4.583 16.242 1.00 96.12 83 GLU A CA 1
ATOM 659 C C . GLU A 1 83 ? -7.795 3.744 15.637 1.00 96.12 83 GLU A C 1
ATOM 661 O O . GLU A 1 83 ? -7.740 2.517 15.626 1.00 96.12 83 GLU A O 1
ATOM 666 N N . LYS A 1 84 ? -8.836 4.390 15.094 1.00 97.19 84 LYS A N 1
ATOM 667 C CA . LYS A 1 84 ? -9.971 3.704 14.444 1.00 97.19 84 LYS A CA 1
ATOM 668 C C . LYS A 1 84 ? -9.849 3.607 12.932 1.00 97.19 84 LYS A C 1
ATOM 670 O O . LYS A 1 84 ? -10.613 2.881 12.297 1.00 97.19 84 LYS A O 1
ATOM 675 N N . MET A 1 85 ? -8.945 4.373 12.332 1.00 98.25 85 MET A N 1
ATOM 676 C CA . MET A 1 85 ? -8.779 4.444 10.887 1.00 98.25 85 MET A CA 1
ATOM 677 C C . MET A 1 85 ? -7.305 4.518 10.501 1.00 98.25 85 MET A C 1
ATOM 679 O O . MET A 1 85 ? -6.461 4.973 11.271 1.00 98.25 85 MET A O 1
ATOM 683 N N . VAL A 1 86 ? -7.015 4.122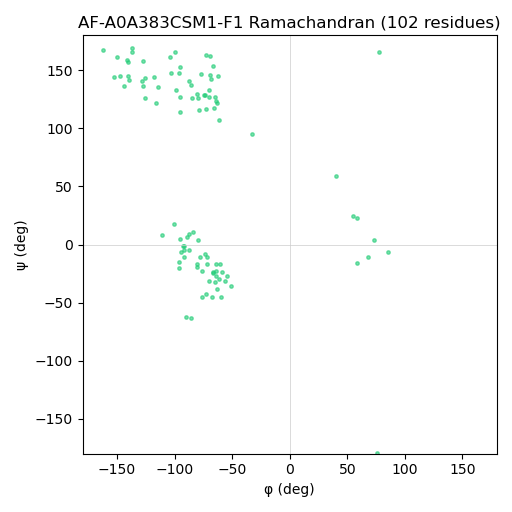 9.264 1.00 97.81 86 VAL A N 1
ATOM 684 C CA . VAL A 1 86 ? -5.715 4.307 8.614 1.00 97.81 86 VAL A CA 1
ATOM 685 C C . VAL A 1 86 ? -5.928 5.032 7.293 1.00 97.81 86 VAL A C 1
ATOM 687 O O . VAL A 1 86 ? -6.717 4.582 6.460 1.00 97.81 86 VAL A O 1
ATOM 690 N N . VAL A 1 87 ? -5.218 6.141 7.094 1.00 97.88 87 VAL A N 1
ATOM 691 C CA . VAL A 1 87 ? -5.078 6.783 5.783 1.00 97.88 87 VAL A CA 1
ATOM 692 C C . VAL A 1 87 ? -3.890 6.166 5.047 1.00 97.88 87 VAL A C 1
ATOM 694 O O . VAL A 1 87 ? -2.877 5.861 5.670 1.00 97.88 87 VAL A O 1
ATOM 697 N N . TYR A 1 88 ? -4.012 5.961 3.740 1.00 96.62 88 TYR A N 1
ATOM 698 C CA . TYR A 1 88 ? -2.949 5.425 2.889 1.00 96.62 88 TYR A CA 1
ATOM 699 C C . TYR A 1 88 ? -3.082 5.967 1.462 1.00 96.62 88 TYR A C 1
ATOM 701 O O . TYR A 1 88 ? -4.144 6.448 1.057 1.00 96.62 88 TYR A O 1
ATOM 709 N N . THR A 1 89 ? -2.011 5.893 0.681 1.00 96.19 89 THR A N 1
ATOM 710 C CA . THR A 1 89 ? -2.006 6.219 -0.745 1.00 96.19 89 THR A CA 1
ATOM 711 C C . THR A 1 89 ? -2.166 4.975 -1.615 1.00 96.19 89 THR A C 1
ATOM 713 O O . THR A 1 89 ? -1.731 3.878 -1.278 1.00 96.19 89 THR A O 1
ATOM 716 N N . SER A 1 90 ? -2.803 5.109 -2.770 1.00 95.38 90 SER A N 1
ATOM 717 C CA . SER A 1 90 ? -2.829 4.033 -3.759 1.00 95.38 90 SER A CA 1
ATOM 718 C C . SER A 1 90 ? -2.998 4.589 -5.159 1.00 95.38 90 SER A C 1
ATOM 720 O O . SER A 1 90 ? -3.702 5.576 -5.373 1.00 95.38 90 SER A O 1
ATOM 722 N N . ASP A 1 91 ? -2.343 3.943 -6.113 1.00 95.00 91 ASP A N 1
ATOM 723 C CA . ASP A 1 91 ? -2.477 4.180 -7.544 1.00 95.00 91 ASP A CA 1
ATOM 724 C C . ASP A 1 91 ? -3.379 3.136 -8.223 1.00 95.00 91 ASP A C 1
ATOM 726 O O . ASP A 1 91 ? -3.380 3.027 -9.448 1.00 95.00 91 ASP A O 1
ATOM 730 N N . VAL A 1 92 ? -4.200 2.408 -7.453 1.00 95.62 92 VAL A N 1
ATOM 731 C CA . VAL A 1 92 ? -5.145 1.395 -7.965 1.00 95.62 92 VAL A CA 1
ATOM 732 C C . VAL A 1 92 ? -6.094 1.931 -9.047 1.00 95.62 92 VAL A C 1
ATOM 734 O O . VAL A 1 92 ? -6.546 1.181 -9.909 1.00 95.62 92 VAL A O 1
ATOM 737 N N . SER A 1 93 ? -6.388 3.234 -9.040 1.00 96.56 93 SER A N 1
ATOM 738 C CA . SER A 1 93 ? -7.206 3.916 -10.054 1.00 96.56 93 SER A CA 1
ATOM 739 C C . SER A 1 93 ? -6.401 4.411 -11.270 1.00 96.56 93 SER A C 1
ATOM 741 O O . SER A 1 93 ? -6.918 5.160 -12.100 1.00 96.56 93 SER A O 1
ATOM 743 N N . GLY A 1 94 ? -5.128 4.023 -11.376 1.00 95.06 94 GLY A N 1
ATOM 744 C CA . GLY A 1 94 ? -4.171 4.480 -12.387 1.00 95.06 94 GLY A CA 1
ATOM 745 C C . GLY A 1 94 ? -3.450 5.785 -12.031 1.00 95.06 94 GLY A C 1
ATOM 746 O O . GLY A 1 94 ? -2.537 6.183 -12.748 1.00 95.06 94 GLY A O 1
ATOM 747 N N . HIS A 1 95 ? -3.836 6.450 -10.939 1.00 95.12 95 HIS A N 1
ATOM 748 C CA . HIS A 1 95 ? -3.213 7.683 -10.452 1.00 95.12 95 HIS A CA 1
ATOM 749 C C . HIS A 1 95 ? -3.118 7.655 -8.922 1.00 95.12 95 HIS A C 1
ATOM 751 O O . HIS A 1 95 ? -4.044 7.147 -8.287 1.00 95.12 95 HIS A O 1
ATOM 757 N N . PRO A 1 96 ? -2.061 8.227 -8.316 1.00 94.88 96 PRO A N 1
ATOM 758 C CA . PRO A 1 96 ? -1.915 8.260 -6.865 1.00 94.88 96 PRO A CA 1
ATOM 759 C C . PRO A 1 96 ? -3.029 9.091 -6.217 1.00 94.88 96 PRO A C 1
ATOM 761 O O . PRO A 1 96 ? -3.222 10.264 -6.541 1.00 94.88 96 PRO A O 1
ATOM 764 N N . GLN A 1 97 ? -3.762 8.474 -5.294 1.00 97.62 97 GLN A N 1
ATOM 765 C CA . GLN A 1 97 ? -4.863 9.076 -4.540 1.00 97.62 97 GLN A CA 1
ATOM 766 C C . GLN A 1 97 ? -4.786 8.677 -3.064 1.00 97.62 97 GLN A C 1
ATOM 768 O O . GLN A 1 97 ? -4.070 7.743 -2.705 1.00 97.62 97 GLN A O 1
ATOM 773 N N . VAL A 1 98 ? -5.535 9.384 -2.218 1.00 97.75 98 VAL A N 1
ATOM 774 C CA . VAL A 1 98 ? -5.628 9.131 -0.774 1.00 97.75 98 VAL A CA 1
ATOM 775 C C . VAL A 1 98 ? -6.887 8.320 -0.470 1.00 97.75 98 VAL A C 1
ATOM 777 O O . VAL A 1 98 ? -7.976 8.667 -0.924 1.00 97.75 98 VAL A O 1
ATOM 780 N N . TYR A 1 99 ? -6.737 7.273 0.334 1.00 97.81 99 TYR A N 1
ATOM 781 C CA . TYR A 1 99 ? -7.797 6.368 0.770 1.00 97.81 99 TYR A CA 1
ATOM 782 C C . TYR A 1 99 ? -7.792 6.243 2.293 1.00 97.81 99 TYR A C 1
ATOM 784 O O . TYR A 1 99 ? -6.778 6.483 2.945 1.00 97.81 99 TYR A O 1
ATOM 792 N N . VAL A 1 100 ? -8.928 5.838 2.861 1.00 98.19 100 VAL A N 1
ATOM 793 C CA . VAL A 1 100 ? -9.074 5.562 4.295 1.00 98.19 100 VAL A CA 1
ATOM 794 C C . VAL A 1 100 ? -9.671 4.171 4.475 1.00 98.19 100 VAL A C 1
ATOM 796 O O . VAL A 1 100 ? -10.611 3.801 3.772 1.00 98.19 100 VAL A O 1
ATOM 799 N N . ALA A 1 101 ? -9.127 3.402 5.415 1.00 97.75 101 ALA A N 1
ATOM 800 C CA . ALA A 1 101 ? -9.690 2.140 5.877 1.00 97.75 101 ALA A CA 1
ATOM 801 C C . ALA A 1 101 ? -10.044 2.234 7.364 1.00 97.75 101 ALA A C 1
ATOM 803 O O . ALA A 1 101 ? -9.338 2.881 8.135 1.00 97.75 101 ALA A O 1
ATOM 804 N N . VAL A 1 102 ? -11.138 1.584 7.753 1.00 97.75 102 VAL A N 1
ATOM 805 C CA . VAL A 1 102 ? -11.544 1.442 9.156 1.00 97.75 102 VAL A CA 1
ATOM 806 C C . VAL A 1 102 ? -10.835 0.225 9.745 1.00 97.75 102 VAL A C 1
ATOM 808 O O . VAL A 1 102 ? -10.741 -0.810 9.083 1.00 97.75 102 VAL A O 1
ATOM 811 N N . ILE A 1 103 ? -10.328 0.360 10.967 1.00 95.69 103 ILE A N 1
ATOM 812 C CA . ILE A 1 103 ? -9.721 -0.740 11.721 1.00 95.69 103 ILE A CA 1
ATOM 813 C C . ILE A 1 103 ? -10.856 -1.572 12.351 1.00 95.69 103 ILE A C 1
ATOM 815 O O . ILE A 1 103 ? -11.761 -0.975 12.940 1.00 95.69 103 ILE A O 1
ATOM 819 N N . PRO A 1 104 ? -10.853 -2.908 12.170 1.00 86.88 104 PRO A N 1
ATOM 820 C CA . PRO A 1 104 ? -11.907 -3.801 12.658 1.00 86.88 104 PRO A CA 1
ATOM 821 C C . PRO A 1 104 ? -11.931 -3.974 14.181 1.00 86.88 104 PRO A C 1
ATOM 823 O O . PRO A 1 104 ? -10.868 -3.816 14.824 1.00 86.88 104 PRO A O 1
#